Protein AF-A0A938Y9W7-F1 (afdb_monomer_lite)

Foldseek 3Di:
DDPDDDDPPCVPVLVVLLVQPDPPRPDDDDDDDPPPCSVVSNVSSCVDCVVPPDDDAFFDDDPVQVVPQSSSCVQQFDADPDDSVSRVVRVVCVVVVDDDDGDHPPDPD

pLDDT: mean 79.04, std 15.26, range [34.34, 97.44]

Secondary structure (DSSP, 8-state):
---PPP--S-HHHHHHHHHH--TT--------STTS-HHHHHHHHHHSGGGTT---------GGGTTSTTGGGBTTB---SS-HHHHHHHHHHHHHH--SS--------

Int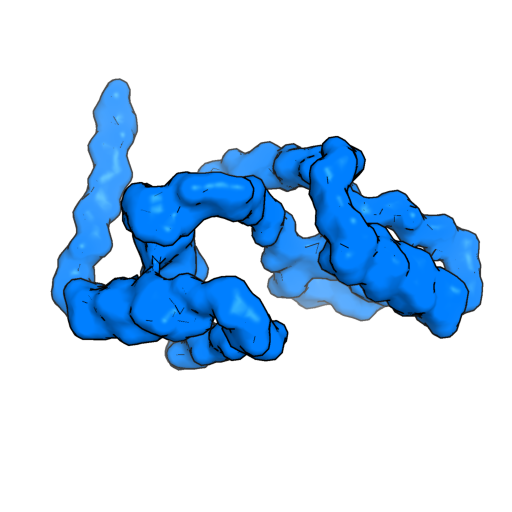erPro domains:
  IPR027417 P-loop containing nucleoside triphosphate hydrolase [G3DSA:3.40.50.300] (2-102)
  IPR027417 P-loop containing nucleoside triphosphate hydrolase [SSF52540] (6-66)
  IPR041664 Orc1-like, AAA ATPase domain [PF13191] (6-77)

Organism: NCBI:txid2803858

Radius of gyration: 16.13 Å; chains: 1; bounding box: 31×34×48 Å

Structure (mmCIF, N/CA/C/O backbone):
data_AF-A0A938Y9W7-F1
#
_entry.id   AF-A0A938Y9W7-F1
#
loop_
_atom_site.group_PDB
_atom_site.id
_atom_site.type_symbol
_atom_site.label_atom_id
_atom_site.label_alt_id
_atom_site.label_comp_id
_atom_site.label_asym_id
_atom_site.label_entity_id
_atom_site.label_seq_id
_atom_site.pdbx_PDB_ins_code
_atom_site.Cartn_x
_atom_site.Cartn_y
_atom_site.Cartn_z
_atom_site.occupancy
_atom_site.B_iso_or_equiv
_atom_site.auth_seq_id
_atom_site.auth_comp_id
_atom_site.auth_asym_id
_atom_site.auth_atom_id
_atom_site.pdbx_PDB_model_num
ATOM 1 N N . MET A 1 1 ? 10.161 -9.038 24.002 1.00 44.84 1 MET A N 1
ATOM 2 C CA . MET A 1 1 ? 8.763 -8.830 23.569 1.00 44.84 1 MET A CA 1
ATOM 3 C C . MET A 1 1 ? 8.622 -7.373 23.166 1.00 44.84 1 MET A C 1
ATOM 5 O O . MET A 1 1 ? 8.475 -6.515 24.027 1.00 44.84 1 MET A O 1
ATOM 9 N N . GLU A 1 2 ? 8.801 -7.080 21.882 1.00 56.88 2 GLU A N 1
ATOM 10 C CA . GLU A 1 2 ? 8.722 -5.716 21.357 1.00 56.88 2 GLU A CA 1
ATOM 11 C C . GLU A 1 2 ? 7.244 -5.321 21.283 1.00 56.88 2 GLU A C 1
ATOM 13 O O . GLU A 1 2 ? 6.474 -5.874 20.497 1.00 56.88 2 GLU A O 1
ATOM 18 N N . ARG A 1 3 ? 6.800 -4.431 22.175 1.00 65.00 3 ARG A N 1
ATOM 19 C CA . ARG A 1 3 ? 5.443 -3.888 22.100 1.00 65.00 3 ARG A CA 1
ATOM 20 C C . ARG A 1 3 ? 5.429 -2.860 20.979 1.00 65.00 3 ARG A C 1
ATOM 22 O O . ARG A 1 3 ? 5.967 -1.770 21.135 1.00 65.00 3 ARG A O 1
ATOM 29 N N . SER A 1 4 ? 4.827 -3.228 19.852 1.00 77.62 4 SER A N 1
ATOM 30 C CA . SER A 1 4 ? 4.505 -2.284 18.786 1.00 77.62 4 SER A CA 1
ATOM 31 C C . SER A 1 4 ? 3.735 -1.098 19.373 1.00 77.62 4 SER A C 1
ATOM 33 O O . SER A 1 4 ? 2.750 -1.299 20.084 1.00 77.62 4 SER A O 1
ATOM 35 N N . TRP A 1 5 ? 4.154 0.124 19.042 1.00 83.69 5 TRP A N 1
ATOM 36 C CA . TRP A 1 5 ? 3.431 1.332 19.432 1.00 83.69 5 TRP A CA 1
ATOM 37 C C . TRP A 1 5 ? 1.982 1.281 18.916 1.00 83.69 5 TRP A C 1
ATOM 39 O O . TRP A 1 5 ? 1.781 0.905 17.754 1.00 83.69 5 TRP A O 1
ATOM 49 N N . PRO A 1 6 ? 0.974 1.615 19.741 1.00 87.12 6 PRO A N 1
ATOM 50 C CA . PRO A 1 6 ? -0.417 1.579 19.308 1.00 87.12 6 PRO A CA 1
ATOM 51 C C . PRO A 1 6 ? -0.688 2.639 18.232 1.00 87.12 6 PRO A C 1
ATOM 53 O O . PRO A 1 6 ? -0.183 3.761 18.311 1.00 87.12 6 PRO A O 1
ATOM 56 N N . LEU A 1 7 ? -1.515 2.298 17.239 1.00 89.56 7 LEU A N 1
ATOM 57 C CA . LEU A 1 7 ? -2.087 3.293 16.333 1.00 89.56 7 LEU A CA 1
ATOM 58 C C . LEU A 1 7 ? -3.173 4.062 17.098 1.00 89.56 7 LEU A C 1
ATOM 60 O O . LEU A 1 7 ? -4.197 3.490 17.451 1.00 89.56 7 LEU A O 1
ATOM 64 N N . THR A 1 8 ? -2.951 5.347 17.368 1.00 91.38 8 THR A N 1
ATOM 65 C CA . THR A 1 8 ? -3.894 6.199 18.107 1.00 91.38 8 THR A CA 1
ATOM 66 C C . THR A 1 8 ? -4.491 7.283 17.209 1.00 91.38 8 THR A C 1
ATOM 68 O O . THR A 1 8 ? -3.843 7.760 16.277 1.00 91.38 8 THR A O 1
ATOM 71 N N . GLY A 1 9 ? -5.744 7.672 17.476 1.00 93.38 9 GLY A N 1
ATOM 72 C CA . GLY A 1 9 ? -6.406 8.805 16.812 1.00 93.38 9 GLY A CA 1
ATOM 73 C C . GLY A 1 9 ? -6.728 8.604 15.325 1.00 93.38 9 GLY A C 1
ATOM 74 O O . GLY A 1 9 ? -6.926 9.585 14.617 1.00 93.38 9 GLY A O 1
ATOM 75 N N . ARG A 1 10 ? -6.744 7.357 14.838 1.00 94.88 10 ARG A N 1
ATOM 76 C CA . ARG A 1 10 ? -6.953 7.004 13.418 1.00 94.88 10 ARG A CA 1
ATOM 77 C C . ARG A 1 10 ? -8.081 5.999 13.202 1.00 94.88 10 ARG A C 1
ATOM 79 O O . ARG A 1 10 ? -8.131 5.325 12.175 1.00 94.88 10 ARG A O 1
ATOM 86 N N . ASP A 1 11 ? -8.973 5.865 14.178 1.00 93.94 11 ASP A N 1
ATOM 87 C CA . ASP A 1 11 ? -10.012 4.833 14.167 1.00 93.94 11 ASP A CA 1
ATOM 88 C C . ASP A 1 11 ? -11.013 5.025 13.023 1.00 93.94 11 ASP A C 1
ATOM 90 O O . ASP A 1 11 ? -11.571 4.056 12.504 1.00 93.94 11 ASP A O 1
ATOM 94 N N . GLU A 1 12 ? -11.269 6.270 12.616 1.00 95.38 12 GLU A N 1
ATOM 95 C CA . GLU A 1 12 ? -12.148 6.562 11.485 1.00 95.38 12 GLU A CA 1
ATOM 96 C C . GLU A 1 12 ? -11.492 6.196 10.152 1.00 95.38 12 GLU A C 1
ATOM 98 O O . GLU A 1 12 ? -12.096 5.489 9.342 1.00 95.38 12 GLU A O 1
ATOM 103 N N . GLU A 1 13 ? -10.246 6.614 9.925 1.00 95.81 13 GLU A N 1
ATOM 104 C CA . GLU A 1 13 ? -9.528 6.267 8.703 1.00 95.81 13 GLU A CA 1
ATOM 105 C C . GLU A 1 13 ? -9.281 4.764 8.605 1.00 95.81 13 GLU A C 1
ATOM 107 O O . GLU A 1 13 ? -9.417 4.201 7.519 1.00 95.81 13 GLU A O 1
ATOM 112 N N . LEU A 1 14 ? -8.988 4.098 9.725 1.00 94.12 14 LEU A N 1
ATOM 113 C CA . LEU A 1 14 ? -8.823 2.649 9.768 1.00 94.12 14 LEU A CA 1
ATOM 114 C C . LEU A 1 14 ? -10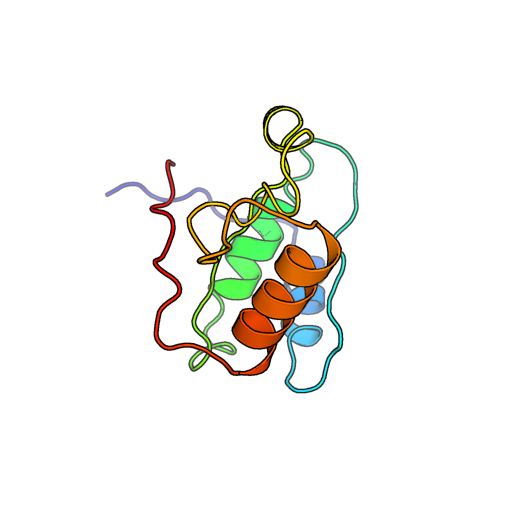.112 1.949 9.329 1.00 94.12 14 LEU A C 1
ATOM 116 O O . LEU A 1 14 ? -10.077 1.116 8.423 1.00 94.12 14 LEU A O 1
ATOM 120 N N . ARG A 1 15 ? -11.263 2.342 9.892 1.00 92.81 15 ARG A N 1
ATOM 121 C CA . ARG A 1 15 ? -12.574 1.816 9.479 1.00 92.81 15 ARG A CA 1
ATOM 122 C C . ARG A 1 15 ? -12.864 2.074 8.002 1.00 92.81 15 ARG A C 1
ATOM 124 O O . ARG A 1 15 ? -13.391 1.186 7.337 1.00 92.81 15 ARG A O 1
ATOM 131 N N . ARG A 1 16 ? -12.505 3.252 7.478 1.00 93.69 16 ARG A N 1
ATOM 132 C CA . ARG A 1 16 ? -12.694 3.605 6.061 1.00 93.69 16 ARG A CA 1
ATOM 133 C C . ARG A 1 16 ? -11.846 2.736 5.130 1.00 93.69 16 ARG A C 1
ATOM 135 O O . ARG A 1 16 ? -12.333 2.320 4.085 1.00 93.69 16 ARG A O 1
ATOM 142 N N . VAL A 1 17 ? -10.594 2.452 5.494 1.00 92.94 17 VAL A N 1
ATOM 143 C CA . VAL A 1 17 ? -9.731 1.565 4.697 1.00 92.94 17 VAL A CA 1
ATOM 144 C C . VAL A 1 17 ? -10.251 0.130 4.753 1.00 92.94 17 VAL A C 1
ATOM 146 O O . VAL A 1 17 ? -10.410 -0.489 3.706 1.00 92.94 17 VAL A O 1
ATOM 149 N N . VAL A 1 18 ? -10.581 -0.381 5.944 1.00 91.06 18 VAL A N 1
ATOM 150 C CA . VAL A 1 18 ? -11.101 -1.748 6.114 1.00 91.06 18 VAL A CA 1
ATOM 151 C C . VAL A 1 18 ? -12.398 -1.958 5.328 1.00 91.06 18 VAL A C 1
ATOM 153 O O . VAL A 1 18 ? -12.522 -2.961 4.634 1.00 91.06 18 VAL A O 1
ATOM 156 N N . SER A 1 19 ? -13.345 -1.013 5.367 1.00 89.44 19 SER A N 1
ATOM 157 C CA . SER A 1 19 ? -14.618 -1.142 4.638 1.00 89.44 19 SER A CA 1
ATOM 158 C C . SER A 1 19 ? -14.467 -1.060 3.116 1.00 89.44 19 SER A C 1
ATOM 160 O O . SER A 1 19 ? -15.292 -1.593 2.369 1.00 89.44 19 SER A O 1
ATOM 162 N N . ALA A 1 20 ? -13.413 -0.401 2.638 1.00 90.12 20 ALA A N 1
ATOM 163 C CA . ALA A 1 20 ? -13.121 -0.312 1.220 1.00 90.12 20 ALA A CA 1
ATOM 164 C C . ALA A 1 20 ? -12.474 -1.600 0.672 1.00 90.12 20 ALA A C 1
ATOM 166 O O . ALA A 1 20 ? -12.606 -1.873 -0.524 1.00 90.12 20 ALA A O 1
ATOM 167 N N . ILE A 1 21 ? -11.822 -2.410 1.520 1.00 86.50 21 ILE A N 1
ATOM 168 C CA . ILE A 1 21 ? -11.232 -3.701 1.137 1.00 86.50 21 ILE A CA 1
ATOM 169 C C . ILE A 1 21 ? -12.354 -4.737 1.009 1.00 86.50 21 ILE A C 1
ATOM 171 O O . ILE A 1 21 ? -12.810 -5.321 1.989 1.00 86.50 21 ILE A O 1
ATOM 175 N N . ARG A 1 22 ? -12.806 -4.975 -0.224 1.00 83.06 22 ARG A N 1
ATOM 176 C CA . ARG A 1 22 ? -13.844 -5.965 -0.539 1.00 83.06 22 ARG A CA 1
ATOM 177 C C . ARG A 1 22 ? -13.567 -6.667 -1.862 1.00 83.06 22 ARG A C 1
ATOM 179 O O . ARG A 1 22 ? -12.939 -6.101 -2.756 1.00 83.06 22 ARG A O 1
ATOM 186 N N . HIS A 1 23 ? -14.087 -7.883 -1.999 1.00 79.06 23 HIS A N 1
ATOM 187 C CA . HIS A 1 23 ? -14.054 -8.622 -3.260 1.00 79.06 23 HIS A CA 1
ATOM 188 C C . HIS A 1 23 ? -14.735 -7.809 -4.375 1.00 79.06 23 HIS A C 1
ATOM 190 O O . HIS A 1 23 ? -15.775 -7.190 -4.152 1.00 79.06 23 HIS A O 1
ATOM 196 N N . GLY A 1 24 ? -14.125 -7.782 -5.563 1.00 79.06 24 GLY A N 1
ATOM 197 C CA . GLY A 1 24 ? -14.630 -7.0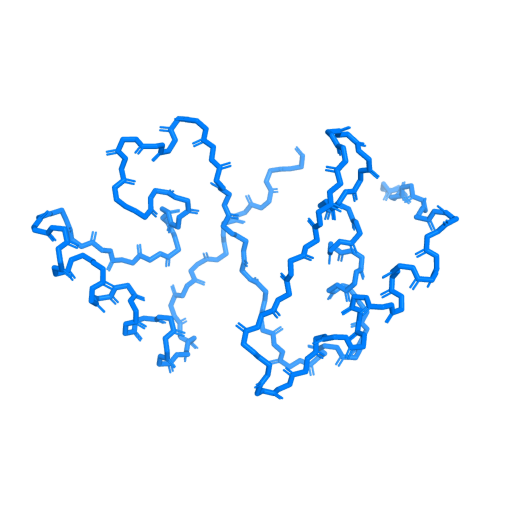41 -6.726 1.00 79.06 24 GLY A CA 1
ATOM 198 C C . GLY A 1 24 ? -14.328 -5.535 -6.741 1.00 79.06 24 GLY A C 1
ATOM 199 O O . GLY A 1 24 ? -14.694 -4.862 -7.701 1.00 79.06 24 GLY A O 1
ATOM 200 N N . ALA A 1 25 ? -13.661 -4.975 -5.723 1.00 83.31 25 ALA A N 1
ATOM 201 C CA . ALA A 1 25 ? -13.165 -3.600 -5.795 1.00 83.31 25 ALA A CA 1
ATOM 202 C C . ALA A 1 25 ? -11.925 -3.510 -6.704 1.00 83.31 25 ALA A C 1
ATOM 204 O O . ALA A 1 25 ? -11.021 -4.334 -6.599 1.00 83.31 25 ALA A O 1
ATOM 205 N N . ALA A 1 26 ? -11.852 -2.475 -7.548 1.00 83.56 26 ALA A N 1
ATOM 206 C CA . ALA A 1 26 ? -10.702 -2.249 -8.432 1.00 83.56 26 ALA A CA 1
ATOM 207 C C . ALA A 1 26 ? -9.409 -1.875 -7.674 1.00 83.56 26 ALA A C 1
ATOM 209 O O . ALA A 1 26 ? -8.310 -2.106 -8.168 1.00 83.56 26 ALA A O 1
ATOM 210 N N . GLY A 1 27 ? -9.530 -1.291 -6.478 1.00 87.56 27 GLY A N 1
ATOM 211 C CA . GLY A 1 27 ? -8.402 -0.868 -5.650 1.00 87.56 27 GLY A CA 1
ATOM 212 C C . GLY A 1 27 ? -8.750 0.327 -4.765 1.00 87.56 27 GLY A C 1
ATOM 213 O O . GLY A 1 27 ? -9.842 0.889 -4.852 1.00 87.56 27 GLY A O 1
ATOM 214 N N . ILE A 1 28 ? -7.817 0.711 -3.893 1.00 90.69 28 ILE A N 1
ATOM 215 C CA . ILE A 1 28 ? -7.954 1.851 -2.978 1.00 90.69 28 ILE A CA 1
ATOM 216 C C . ILE A 1 28 ? -6.650 2.639 -3.008 1.00 90.69 28 ILE A C 1
ATOM 218 O O . ILE A 1 28 ? -5.568 2.055 -2.967 1.00 90.69 28 ILE A O 1
ATOM 222 N N . VAL A 1 29 ? -6.753 3.967 -3.022 1.00 94.50 29 VAL A N 1
ATOM 223 C CA . VAL A 1 29 ? -5.603 4.866 -2.901 1.00 94.50 29 VAL A CA 1
ATOM 224 C C . VAL A 1 29 ? -5.660 5.571 -1.549 1.00 94.50 29 VAL A C 1
ATOM 226 O O . VAL A 1 29 ? -6.628 6.262 -1.242 1.00 94.50 29 VAL A O 1
ATOM 229 N N . VAL A 1 30 ? -4.603 5.420 -0.747 1.00 94.94 30 VAL A N 1
ATOM 230 C CA . VAL A 1 30 ? -4.417 6.161 0.509 1.00 94.94 30 VAL A CA 1
ATOM 231 C C . VAL A 1 30 ? -3.403 7.277 0.267 1.00 94.94 30 VAL A C 1
ATOM 233 O O . VAL A 1 30 ? -2.205 7.021 0.141 1.00 94.94 30 VAL A O 1
ATOM 236 N N . ALA A 1 31 ? -3.881 8.519 0.200 1.00 96.00 31 ALA A N 1
ATOM 237 C CA . ALA A 1 31 ? -3.074 9.703 -0.093 1.00 96.00 31 ALA A CA 1
ATOM 238 C C . ALA A 1 31 ? -2.971 10.648 1.115 1.00 96.00 31 ALA A C 1
ATOM 240 O O . ALA A 1 31 ? -3.804 10.633 2.016 1.00 96.00 31 ALA A O 1
ATOM 241 N N . GLY A 1 32 ? -1.916 11.465 1.142 1.00 95.19 32 GLY A N 1
ATOM 242 C CA . GLY A 1 32 ? -1.659 12.427 2.214 1.00 95.19 32 GLY A CA 1
ATOM 243 C C . GLY A 1 32 ? -0.180 12.815 2.318 1.00 95.19 32 GLY A C 1
ATOM 244 O O . GLY A 1 32 ? 0.662 12.180 1.667 1.00 95.19 32 GLY A O 1
ATOM 245 N N . PRO A 1 33 ? 0.159 13.814 3.152 1.00 97.44 33 PRO A N 1
ATOM 246 C CA . PRO A 1 33 ? 1.519 14.338 3.287 1.00 97.44 33 PRO A CA 1
ATOM 247 C C . PRO A 1 33 ? 2.578 13.272 3.599 1.00 97.44 33 PRO A C 1
ATOM 249 O O . PRO A 1 33 ? 2.279 12.180 4.102 1.00 97.44 33 PRO A O 1
ATOM 252 N N . ALA A 1 34 ? 3.843 13.566 3.293 1.00 94.06 34 ALA A N 1
ATOM 253 C CA . ALA A 1 34 ? 4.960 12.711 3.689 1.00 94.06 34 ALA A CA 1
ATOM 254 C C . ALA A 1 34 ? 4.991 12.542 5.222 1.00 94.06 34 ALA A C 1
ATOM 256 O O . ALA A 1 34 ? 4.654 13.460 5.960 1.00 94.06 34 ALA A O 1
ATOM 257 N N . GLY A 1 35 ? 5.327 11.343 5.705 1.00 92.50 35 GLY A N 1
ATOM 258 C CA . GLY A 1 35 ? 5.445 11.065 7.145 1.00 92.50 35 GLY A CA 1
ATOM 259 C C . GLY A 1 35 ? 4.135 10.900 7.932 1.00 92.50 35 GLY A C 1
ATOM 260 O O . GLY A 1 35 ? 4.177 10.407 9.049 1.00 92.50 35 GLY A O 1
ATOM 261 N N . VAL A 1 36 ? 2.960 11.189 7.358 1.00 94.50 36 VAL A N 1
ATOM 262 C CA . VAL A 1 36 ? 1.663 11.157 8.081 1.00 94.50 36 VAL A CA 1
ATOM 263 C C . VAL A 1 36 ? 1.194 9.761 8.548 1.00 94.50 36 VAL A C 1
ATOM 265 O O . VAL A 1 36 ? 0.152 9.636 9.187 1.00 94.50 36 VAL A O 1
ATOM 268 N N . GLY A 1 37 ? 1.932 8.696 8.215 1.00 93.12 37 GLY A N 1
ATOM 269 C CA . GLY A 1 37 ? 1.622 7.328 8.650 1.00 93.12 37 GLY A CA 1
ATOM 270 C C . GLY A 1 37 ? 0.763 6.495 7.689 1.00 93.12 37 GLY A C 1
ATOM 271 O O . GLY A 1 37 ? 0.228 5.473 8.103 1.00 93.12 37 GLY A O 1
ATOM 272 N N . LYS A 1 38 ? 0.655 6.860 6.403 1.00 95.62 38 LYS A N 1
ATOM 273 C CA . LYS A 1 38 ? -0.150 6.127 5.391 1.00 95.62 38 LYS A CA 1
ATOM 274 C C . LYS A 1 38 ? 0.151 4.625 5.347 1.00 95.62 38 LYS A C 1
ATOM 276 O O . LYS A 1 38 ? -0.754 3.805 5.427 1.00 95.62 38 LYS A O 1
ATOM 281 N N . THR A 1 39 ? 1.432 4.262 5.277 1.00 92.69 39 THR A N 1
ATOM 282 C CA . THR A 1 39 ? 1.865 2.857 5.259 1.00 92.69 39 THR A CA 1
ATOM 283 C C . THR A 1 39 ? 1.504 2.140 6.556 1.00 92.69 39 THR A C 1
ATOM 285 O O . THR A 1 39 ? 1.125 0.973 6.520 1.00 92.69 39 THR A O 1
ATOM 288 N N . ARG A 1 40 ? 1.574 2.833 7.703 1.00 92.75 40 ARG A N 1
ATOM 289 C CA . ARG A 1 40 ? 1.157 2.262 8.986 1.00 92.75 40 ARG A CA 1
ATOM 290 C C . ARG A 1 40 ? -0.347 2.007 9.000 1.00 92.75 40 ARG A C 1
ATOM 292 O O . ARG A 1 40 ? -0.744 0.905 9.343 1.00 92.75 40 ARG A O 1
ATOM 299 N N . LEU A 1 41 ? -1.152 2.967 8.547 1.00 94.06 41 LEU A N 1
ATOM 300 C CA . LEU A 1 41 ? -2.605 2.823 8.447 1.00 94.06 41 LEU A CA 1
ATOM 301 C C . LEU A 1 41 ? -3.010 1.607 7.598 1.00 94.06 41 LEU A C 1
ATOM 303 O O . LEU A 1 41 ? -3.855 0.824 8.017 1.00 94.06 41 LEU A O 1
ATOM 307 N N . VAL A 1 42 ? -2.379 1.413 6.433 1.00 92.88 42 VAL A N 1
ATOM 308 C CA . VAL A 1 42 ? -2.658 0.251 5.567 1.00 92.88 42 VAL A CA 1
ATOM 309 C C . VAL A 1 42 ? -2.228 -1.060 6.232 1.00 92.88 42 VAL A C 1
ATOM 311 O O . VAL A 1 42 ? -2.964 -2.040 6.168 1.00 92.88 42 VAL A O 1
ATOM 314 N N . ARG A 1 43 ? -1.068 -1.094 6.905 1.00 90.44 43 ARG A N 1
ATOM 315 C CA . ARG A 1 43 ? -0.616 -2.280 7.657 1.00 90.44 43 ARG A CA 1
ATOM 316 C C . ARG A 1 43 ? -1.602 -2.666 8.761 1.00 90.44 43 ARG A C 1
ATOM 318 O O . ARG A 1 43 ? -1.912 -3.843 8.892 1.00 90.44 43 ARG A O 1
ATOM 325 N N . GLU A 1 44 ? -2.114 -1.687 9.503 1.00 91.31 44 GLU A N 1
ATOM 326 C CA . GLU A 1 44 ? -3.122 -1.912 10.547 1.00 91.31 44 GLU A CA 1
ATOM 327 C C . GLU A 1 44 ? -4.442 -2.412 9.956 1.00 91.31 44 GLU A C 1
ATOM 329 O O . GLU A 1 44 ? -4.998 -3.389 10.446 1.00 91.31 44 GLU A O 1
ATOM 334 N N . ALA A 1 45 ? -4.909 -1.820 8.851 1.00 90.75 45 ALA A N 1
ATOM 335 C CA . ALA A 1 45 ? -6.130 -2.264 8.175 1.00 90.75 45 ALA A CA 1
ATOM 336 C C . ALA A 1 45 ? -6.049 -3.726 7.711 1.00 90.75 45 ALA A C 1
ATOM 338 O O . ALA A 1 45 ? -7.026 -4.463 7.817 1.00 90.75 45 ALA A O 1
ATOM 339 N N . LEU A 1 46 ? -4.880 -4.157 7.229 1.00 87.06 46 LEU A N 1
ATOM 340 C CA . LEU A 1 46 ? -4.642 -5.531 6.778 1.00 87.06 46 LEU A CA 1
ATOM 341 C C . LEU A 1 46 ? -4.426 -6.523 7.931 1.00 87.06 46 LEU A C 1
ATOM 343 O O . LEU A 1 46 ? -4.573 -7.725 7.726 1.00 87.06 46 LEU A O 1
ATOM 347 N N . ALA A 1 47 ? -4.100 -6.043 9.135 1.00 84.62 47 ALA A N 1
ATOM 348 C CA . ALA A 1 47 ? -4.016 -6.871 10.337 1.00 84.62 47 ALA A CA 1
ATOM 349 C C . ALA A 1 47 ? -5.401 -7.198 10.934 1.00 84.62 47 ALA A C 1
ATOM 351 O O . ALA A 1 47 ? -5.515 -8.099 11.770 1.00 84.62 47 ALA A O 1
ATOM 352 N N . VAL A 1 48 ? -6.463 -6.496 10.512 1.00 76.62 48 VAL A N 1
ATOM 353 C CA . VAL A 1 48 ? -7.826 -6.720 11.010 1.00 76.62 48 VAL A CA 1
ATOM 354 C C . VAL A 1 48 ? -8.355 -8.096 10.546 1.00 76.62 48 VAL A C 1
ATOM 356 O O . VAL A 1 48 ? -8.313 -8.407 9.353 1.00 76.62 48 VAL A O 1
ATOM 359 N N . PRO A 1 49 ? -8.917 -8.926 11.455 1.00 60.75 49 PRO A N 1
ATOM 360 C CA . PRO A 1 49 ? -9.386 -10.289 11.163 1.00 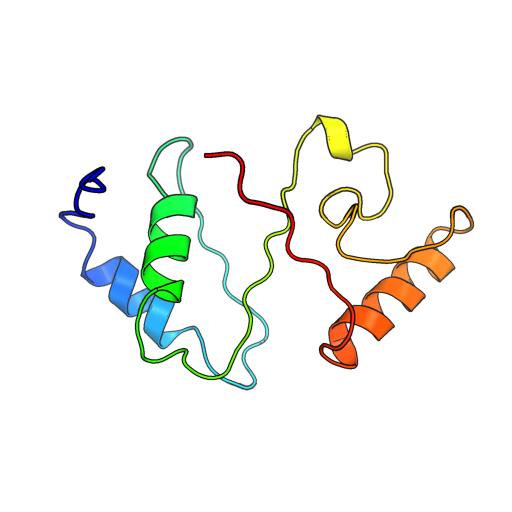60.75 49 PRO A CA 1
ATOM 361 C C . PRO A 1 49 ? -10.389 -10.444 10.012 1.00 60.75 49 PRO A C 1
ATOM 363 O O . PRO A 1 49 ? -10.526 -11.541 9.476 1.00 60.75 49 PRO A O 1
ATOM 366 N N . SER A 1 50 ? -11.074 -9.373 9.612 1.00 56.69 50 SER A N 1
ATOM 367 C CA . SER A 1 50 ? -12.025 -9.346 8.493 1.00 56.69 50 SER A CA 1
ATOM 368 C C . SER A 1 50 ? -11.398 -9.714 7.137 1.00 56.69 50 SER A C 1
ATOM 370 O O . SER A 1 50 ? -12.129 -10.010 6.199 1.00 56.69 50 SER A O 1
ATOM 372 N N . GLY A 1 51 ? -10.061 -9.723 7.030 1.00 53.50 51 GLY A N 1
ATOM 373 C CA . GLY A 1 51 ? -9.305 -10.154 5.846 1.00 53.50 51 GLY A CA 1
ATOM 374 C C . GLY A 1 51 ? -8.820 -11.613 5.855 1.00 53.50 51 GLY A C 1
ATOM 375 O O . GLY A 1 51 ? -8.039 -11.988 4.977 1.00 53.50 51 GLY A O 1
ATOM 376 N N . ARG A 1 52 ? -9.223 -12.445 6.832 1.00 54.97 52 ARG A N 1
ATOM 377 C CA . ARG A 1 52 ? -8.792 -13.855 6.937 1.00 54.97 52 ARG A CA 1
ATOM 378 C C . ARG A 1 52 ? -9.231 -14.650 5.701 1.00 54.97 52 ARG A C 1
ATOM 380 O O . ARG A 1 52 ? -10.388 -15.029 5.573 1.00 54.97 52 ARG A O 1
ATOM 387 N N . GLY A 1 53 ? -8.283 -14.882 4.797 1.00 63.56 53 GLY A N 1
ATOM 388 C CA . GLY A 1 53 ? -8.466 -15.623 3.545 1.00 63.56 53 GLY A CA 1
ATOM 389 C C . GLY A 1 53 ? -7.610 -15.084 2.397 1.00 63.56 53 GLY A C 1
ATOM 390 O O . GLY A 1 53 ? -7.282 -15.825 1.476 1.00 63.56 53 GLY A O 1
ATOM 391 N N . ALA A 1 54 ? -7.180 -13.820 2.467 1.00 68.62 54 ALA A N 1
ATOM 392 C CA . ALA A 1 54 ? -6.260 -13.242 1.495 1.00 68.62 54 ALA A CA 1
ATOM 393 C C . ALA A 1 54 ? -4.819 -13.284 2.023 1.00 68.62 54 ALA A C 1
ATOM 395 O O . ALA A 1 54 ? -4.547 -12.825 3.130 1.00 68.62 54 ALA A O 1
ATOM 396 N N . SER A 1 55 ? -3.867 -13.773 1.220 1.00 75.19 55 SER A N 1
ATOM 397 C CA . SER A 1 55 ? -2.464 -13.441 1.467 1.00 75.19 55 SER A CA 1
ATOM 398 C C . SER A 1 55 ? -2.237 -11.946 1.206 1.00 75.19 55 SER A C 1
ATOM 400 O O . SER A 1 55 ? -3.010 -11.287 0.510 1.00 75.19 55 SER A O 1
ATOM 402 N N . VAL A 1 56 ? -1.205 -11.369 1.806 1.00 80.00 56 VAL A N 1
ATOM 403 C CA . VAL A 1 56 ? -0.825 -9.970 1.584 1.00 80.00 56 VAL A CA 1
ATOM 404 C C . VAL A 1 56 ? 0.580 -9.968 1.019 1.00 80.00 56 VAL A C 1
ATOM 406 O O . VAL A 1 56 ? 1.469 -10.624 1.557 1.00 80.00 56 VAL A O 1
ATOM 409 N N . VAL A 1 57 ? 0.773 -9.222 -0.062 1.00 84.19 57 VAL A N 1
ATOM 410 C CA . VAL A 1 57 ? 2.072 -9.042 -0.703 1.00 84.19 57 VAL A CA 1
ATOM 411 C C . VAL A 1 57 ? 2.351 -7.545 -0.791 1.00 84.19 57 VAL A C 1
ATOM 413 O O . VAL A 1 57 ? 1.452 -6.763 -1.097 1.00 84.19 57 VAL A O 1
ATOM 416 N N . TRP A 1 58 ? 3.589 -7.146 -0.499 1.00 87.38 58 TRP A N 1
ATOM 417 C CA . TRP A 1 58 ? 4.007 -5.746 -0.486 1.00 87.38 58 TRP A CA 1
ATOM 418 C C . TRP A 1 58 ? 4.952 -5.450 -1.644 1.00 87.38 58 TRP A C 1
ATOM 420 O O . TRP A 1 58 ? 6.033 -6.026 -1.714 1.00 87.38 58 TRP A O 1
ATOM 430 N N . ALA A 1 59 ? 4.565 -4.506 -2.498 1.00 89.81 59 ALA A N 1
ATOM 431 C CA . ALA A 1 59 ? 5.423 -3.904 -3.515 1.00 89.81 59 ALA A CA 1
ATOM 432 C C . ALA A 1 59 ? 5.842 -2.498 -3.058 1.00 89.81 59 ALA A C 1
ATOM 434 O O . ALA A 1 59 ? 5.018 -1.749 -2.524 1.00 89.81 59 ALA A O 1
ATOM 435 N N . HIS A 1 60 ? 7.108 -2.125 -3.254 1.00 88.81 60 HIS A N 1
ATOM 436 C CA . HIS A 1 60 ? 7.631 -0.823 -2.827 1.00 88.81 60 HIS A CA 1
ATOM 437 C C . HIS A 1 60 ? 8.120 -0.026 -4.035 1.00 88.81 60 HIS A C 1
ATOM 439 O O . HIS A 1 60 ? 9.144 -0.343 -4.635 1.00 88.81 60 HIS A O 1
ATOM 445 N N . GLY A 1 61 ? 7.418 1.059 -4.364 1.00 88.38 61 GLY A N 1
ATOM 446 C CA . GLY A 1 61 ? 7.901 2.033 -5.340 1.00 88.38 61 GLY A CA 1
ATOM 447 C C . GLY A 1 61 ? 8.979 2.922 -4.726 1.00 88.38 61 GLY A C 1
ATOM 448 O O . GLY A 1 61 ? 8.703 3.650 -3.777 1.00 88.38 61 GLY A O 1
ATOM 449 N N . SER A 1 62 ? 10.201 2.868 -5.251 1.00 88.31 62 SER A N 1
ATOM 450 C CA . SER A 1 62 ? 11.311 3.729 -4.831 1.00 88.31 62 SER A CA 1
ATOM 451 C C . SER A 1 62 ? 11.944 4.418 -6.038 1.00 88.31 62 SER A C 1
ATOM 453 O O . SER A 1 62 ? 11.852 3.930 -7.165 1.00 88.31 62 SER A O 1
ATOM 455 N N . THR A 1 63 ? 12.638 5.536 -5.811 1.00 91.75 63 THR A N 1
ATOM 456 C CA . THR A 1 63 ? 13.388 6.226 -6.874 1.00 91.75 63 THR A CA 1
ATOM 457 C C . THR A 1 63 ? 14.429 5.309 -7.522 1.00 91.75 63 THR A C 1
ATOM 459 O O . THR A 1 63 ? 14.614 5.361 -8.734 1.00 91.75 63 THR A O 1
ATOM 462 N N . ALA A 1 64 ? 15.055 4.423 -6.739 1.00 88.94 64 ALA A N 1
ATOM 463 C CA . ALA A 1 64 ? 16.032 3.452 -7.231 1.00 88.94 64 ALA A CA 1
ATOM 464 C C . ALA A 1 64 ? 15.417 2.400 -8.173 1.00 88.94 64 ALA A C 1
ATOM 466 O O . ALA A 1 64 ? 16.101 1.901 -9.059 1.00 88.94 64 ALA A O 1
ATOM 467 N N . ALA A 1 65 ? 14.126 2.090 -8.017 1.00 86.88 65 ALA A N 1
ATOM 468 C CA . ALA A 1 65 ? 13.417 1.132 -8.863 1.00 86.88 65 ALA A CA 1
ATOM 469 C C . ALA A 1 65 ? 12.952 1.723 -10.209 1.00 86.88 65 ALA A C 1
ATOM 471 O O . ALA A 1 65 ? 12.571 0.973 -11.102 1.00 86.88 65 ALA A O 1
ATOM 472 N N . ARG A 1 66 ? 12.984 3.054 -10.374 1.00 88.38 66 ARG A N 1
ATOM 473 C CA . ARG A 1 66 ? 12.455 3.764 -11.554 1.00 88.38 66 ARG A CA 1
ATOM 474 C C . ARG A 1 66 ? 13.022 3.302 -12.911 1.00 88.38 66 ARG A C 1
ATOM 476 O O . ARG A 1 66 ? 12.240 3.293 -13.859 1.00 88.38 66 ARG A O 1
ATOM 483 N N . PRO A 1 67 ? 14.316 2.949 -13.058 1.00 86.75 67 PRO A N 1
ATOM 484 C CA . PRO A 1 67 ? 14.858 2.513 -14.349 1.00 86.75 67 PRO A CA 1
ATOM 485 C C . PRO A 1 67 ? 14.351 1.140 -14.807 1.00 86.75 67 PRO A C 1
ATOM 487 O O . PRO A 1 67 ? 14.516 0.794 -15.973 1.00 86.75 67 PRO A O 1
ATOM 490 N N . PHE A 1 68 ? 13.762 0.351 -13.905 1.00 81.12 68 PHE A N 1
ATOM 491 C CA . PHE A 1 68 ? 13.361 -1.024 -14.173 1.00 81.12 68 PHE A CA 1
ATOM 492 C C . PHE A 1 68 ? 11.850 -1.090 -14.430 1.00 81.12 68 PHE A C 1
ATOM 494 O O . PHE A 1 68 ? 11.069 -0.695 -13.555 1.00 81.12 68 PHE A O 1
ATOM 501 N N . PRO A 1 69 ? 11.402 -1.606 -15.590 1.00 81.50 69 PRO A N 1
ATOM 502 C CA . PRO A 1 69 ? 9.993 -1.906 -15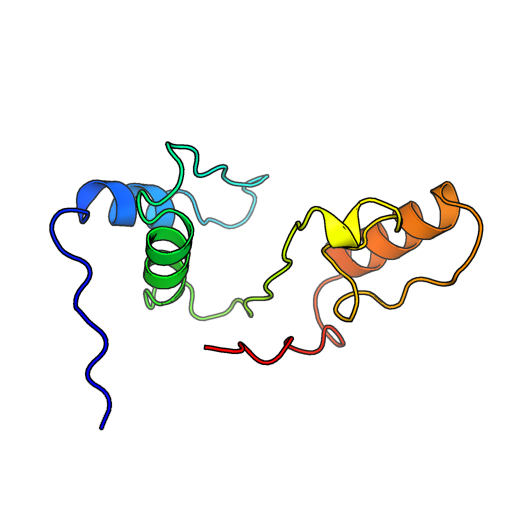.812 1.00 81.50 69 PRO A CA 1
ATOM 503 C C . PRO A 1 69 ? 9.452 -2.773 -14.673 1.00 81.50 69 PRO A C 1
ATOM 505 O O . PRO A 1 69 ? 10.028 -3.807 -14.349 1.00 81.50 69 PRO A O 1
ATOM 508 N N . LEU A 1 70 ? 8.372 -2.316 -14.032 1.00 81.25 70 LEU A N 1
ATOM 509 C CA . LEU A 1 70 ? 7.769 -2.981 -12.870 1.00 81.25 70 LEU A CA 1
ATOM 510 C C . LEU A 1 70 ? 8.731 -3.207 -11.685 1.00 81.25 70 LEU A C 1
ATOM 512 O O . LEU A 1 70 ? 8.483 -4.075 -10.853 1.00 81.25 70 LEU A O 1
ATOM 516 N N . GLY A 1 71 ? 9.783 -2.393 -11.536 1.00 84.44 71 GLY A N 1
ATOM 517 C CA . GLY A 1 71 ? 10.802 -2.566 -10.492 1.00 84.44 71 GLY A CA 1
ATOM 518 C C . GLY A 1 71 ? 10.270 -2.594 -9.052 1.00 84.44 71 GLY A C 1
ATOM 519 O O . GLY A 1 71 ? 10.869 -3.227 -8.189 1.00 84.44 71 GLY A O 1
ATOM 520 N N . ALA A 1 72 ? 9.111 -1.980 -8.782 1.00 88.00 72 ALA A N 1
ATOM 521 C CA . ALA A 1 72 ? 8.442 -2.059 -7.476 1.00 88.00 72 ALA A CA 1
ATOM 522 C C . ALA A 1 72 ? 8.006 -3.488 -7.091 1.00 88.00 72 ALA A C 1
ATOM 524 O O . ALA A 1 72 ? 7.803 -3.772 -5.909 1.00 88.00 72 ALA A O 1
ATOM 525 N N . PHE A 1 73 ? 7.860 -4.362 -8.088 1.00 85.56 73 PHE A N 1
ATOM 526 C CA . PHE A 1 73 ? 7.463 -5.761 -7.967 1.00 85.56 73 PHE A CA 1
ATOM 527 C C . PHE A 1 73 ? 8.646 -6.729 -8.103 1.00 85.56 73 PHE A C 1
ATOM 529 O O . PHE A 1 73 ? 8.437 -7.939 -8.192 1.00 85.56 73 PHE A O 1
ATOM 536 N N . ALA A 1 74 ? 9.884 -6.226 -8.122 1.00 81.00 74 ALA A N 1
ATOM 537 C CA . ALA A 1 74 ? 11.070 -7.071 -8.189 1.00 81.00 74 ALA A CA 1
ATOM 538 C C . ALA A 1 74 ? 11.075 -8.095 -7.039 1.00 81.00 74 ALA A C 1
ATOM 540 O O . ALA A 1 74 ? 10.884 -7.742 -5.875 1.00 81.00 74 ALA A O 1
ATOM 541 N N . GLY A 1 75 ? 11.270 -9.373 -7.372 1.00 80.81 75 GLY A N 1
ATOM 542 C CA . GLY A 1 75 ? 11.225 -10.484 -6.415 1.00 80.81 75 GLY A CA 1
ATOM 543 C C . GLY A 1 75 ? 9.817 -10.960 -6.038 1.00 80.81 75 GLY A C 1
ATOM 544 O O . GLY A 1 75 ? 9.699 -11.987 -5.375 1.00 80.81 75 GLY A O 1
ATOM 545 N N . LEU A 1 76 ? 8.766 -10.255 -6.471 1.00 81.62 76 LEU A N 1
ATOM 546 C CA . LEU A 1 76 ? 7.392 -10.753 -6.424 1.00 81.62 76 LEU A CA 1
ATOM 547 C C . LEU A 1 76 ? 7.036 -11.453 -7.727 1.00 81.62 76 LEU A C 1
ATOM 549 O O . LEU A 1 76 ? 6.521 -12.560 -7.693 1.00 81.62 76 LEU A O 1
ATOM 553 N N . LEU A 1 77 ? 7.318 -10.807 -8.856 1.00 81.19 77 LEU A N 1
ATOM 554 C CA . LEU A 1 77 ? 6.998 -11.318 -10.182 1.00 81.19 77 LEU A CA 1
ATOM 555 C C . LEU A 1 77 ? 8.235 -11.944 -10.824 1.00 81.19 77 LEU A C 1
ATOM 557 O O . LEU A 1 77 ? 9.341 -11.412 -10.694 1.00 81.19 77 LEU A O 1
ATOM 561 N N . ASP A 1 78 ? 8.026 -13.043 -11.543 1.00 76.38 78 ASP A N 1
ATOM 562 C CA . ASP A 1 78 ? 9.048 -13.630 -12.407 1.00 76.38 78 ASP A CA 1
ATOM 563 C C . ASP A 1 78 ? 8.848 -13.091 -13.821 1.00 76.38 78 ASP A C 1
ATOM 565 O O . ASP A 1 78 ? 8.006 -13.584 -14.581 1.00 76.38 78 ASP A O 1
ATOM 569 N N . VAL A 1 79 ? 9.564 -12.009 -14.135 1.00 69.50 79 VAL A N 1
ATOM 570 C CA . VAL A 1 79 ? 9.429 -11.314 -15.412 1.00 69.50 79 VAL A CA 1
ATOM 571 C C . VAL A 1 79 ? 10.756 -11.363 -16.167 1.00 69.50 79 VAL A C 1
ATOM 573 O O . VAL A 1 79 ? 11.762 -10.874 -15.648 1.00 69.50 79 VAL A O 1
ATOM 576 N N . PRO A 1 80 ? 10.788 -11.938 -17.384 1.00 67.00 80 PRO A N 1
ATOM 577 C CA . PRO A 1 80 ? 12.006 -12.003 -18.178 1.00 67.00 80 PRO A CA 1
ATOM 578 C C . PRO A 1 80 ? 12.519 -10.609 -18.525 1.00 67.00 80 PRO A C 1
ATOM 580 O O . PRO A 1 80 ? 11.742 -9.704 -18.826 1.00 67.00 80 PRO A O 1
ATOM 583 N N . THR A 1 81 ? 13.837 -10.458 -18.584 1.00 66.69 81 THR A N 1
ATOM 584 C CA . THR A 1 81 ? 14.469 -9.279 -19.176 1.00 66.69 81 THR A CA 1
ATOM 585 C C . THR A 1 81 ? 14.219 -9.286 -20.687 1.00 66.69 81 THR A C 1
ATOM 587 O O . THR A 1 81 ? 14.595 -10.239 -21.368 1.00 66.69 81 THR A O 1
ATOM 590 N N . GLY A 1 82 ? 13.580 -8.247 -21.229 1.00 71.06 82 GLY A N 1
ATOM 591 C CA . GLY A 1 82 ? 13.244 -8.198 -22.652 1.00 71.06 82 GLY A CA 1
ATOM 592 C C . GLY A 1 82 ? 12.320 -7.041 -23.019 1.00 71.06 82 GLY A C 1
ATOM 593 O O . GLY A 1 82 ? 12.379 -5.970 -22.417 1.00 71.06 82 GLY A O 1
ATOM 594 N N . ASP A 1 83 ? 11.470 -7.262 -24.022 1.00 80.06 83 ASP A N 1
ATOM 595 C CA . ASP A 1 83 ? 10.476 -6.286 -24.465 1.00 80.06 83 ASP A CA 1
ATOM 596 C C . ASP A 1 83 ? 9.530 -5.871 -23.320 1.00 80.06 83 ASP A C 1
ATOM 598 O O . ASP A 1 83 ? 8.986 -6.703 -22.583 1.00 80.06 83 ASP A O 1
ATOM 602 N N . ALA A 1 84 ? 9.325 -4.561 -23.173 1.00 74.75 84 ALA A N 1
ATOM 603 C CA . ALA A 1 84 ? 8.528 -3.984 -22.098 1.00 74.75 84 ALA A CA 1
ATOM 604 C C . ALA A 1 84 ? 7.055 -4.408 -22.187 1.00 74.75 84 ALA A C 1
ATOM 606 O O . ALA A 1 84 ? 6.424 -4.629 -21.153 1.00 74.75 84 ALA A O 1
ATOM 607 N N . ALA A 1 85 ? 6.510 -4.572 -23.397 1.00 77.88 85 ALA A N 1
ATOM 608 C CA . ALA A 1 85 ? 5.127 -5.008 -23.565 1.00 77.88 85 ALA A CA 1
ATOM 609 C C . ALA A 1 85 ? 4.942 -6.466 -23.110 1.00 77.88 85 ALA A C 1
ATOM 611 O O . ALA A 1 85 ? 4.023 -6.753 -22.343 1.00 77.88 85 ALA A O 1
ATOM 612 N N . GLN A 1 86 ? 5.855 -7.368 -23.489 1.00 79.31 86 GLN A N 1
ATOM 613 C CA . GLN A 1 86 ? 5.851 -8.760 -23.011 1.00 79.31 86 GLN A CA 1
ATOM 614 C C . GLN A 1 86 ? 6.030 -8.862 -21.491 1.00 79.31 86 GLN A C 1
ATOM 616 O O . GLN A 1 86 ? 5.365 -9.665 -20.836 1.00 79.31 86 GLN A O 1
ATOM 621 N N . THR A 1 87 ? 6.897 -8.018 -20.930 1.00 79.12 87 THR A N 1
ATOM 622 C CA . THR A 1 87 ? 7.138 -7.901 -19.484 1.00 79.12 87 THR A CA 1
ATOM 623 C C . THR A 1 87 ? 5.847 -7.524 -18.748 1.00 79.12 87 THR A C 1
ATOM 625 O O . THR A 1 87 ? 5.466 -8.168 -17.772 1.00 79.12 87 THR A O 1
ATOM 628 N N . ILE A 1 88 ? 5.128 -6.514 -19.248 1.00 80.00 88 ILE A N 1
ATOM 629 C CA . ILE A 1 88 ? 3.855 -6.064 -18.672 1.00 80.00 88 ILE A CA 1
ATOM 630 C C . ILE A 1 88 ? 2.771 -7.137 -18.812 1.00 80.00 88 ILE A C 1
ATOM 632 O O . ILE A 1 88 ? 2.074 -7.410 -17.838 1.00 80.00 88 ILE A O 1
ATOM 636 N N . ALA A 1 89 ? 2.639 -7.765 -19.983 1.00 79.62 89 ALA A N 1
ATOM 637 C CA . ALA A 1 89 ? 1.637 -8.804 -20.212 1.00 79.62 89 ALA A CA 1
ATOM 638 C C . ALA A 1 89 ? 1.817 -9.992 -19.250 1.00 79.62 89 ALA A C 1
ATOM 640 O O . ALA A 1 89 ? 0.873 -10.366 -18.559 1.00 79.62 89 ALA A O 1
ATOM 641 N N . ARG A 1 90 ? 3.048 -10.509 -19.103 1.00 79.50 90 ARG A N 1
ATOM 642 C CA . ARG A 1 90 ? 3.340 -11.604 -18.158 1.00 79.50 90 ARG A CA 1
ATOM 643 C C . ARG A 1 90 ? 3.082 -11.226 -16.705 1.00 79.50 90 ARG A C 1
ATOM 645 O O . ARG A 1 90 ? 2.577 -12.040 -15.935 1.00 79.50 90 ARG A O 1
ATOM 652 N N . ALA A 1 91 ? 3.426 -10.000 -1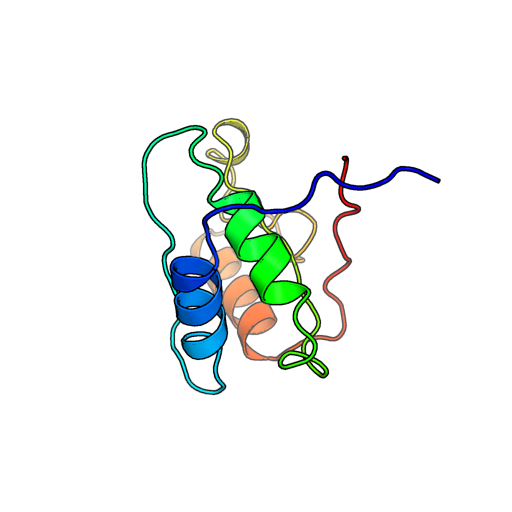6.324 1.00 80.88 91 ALA A N 1
ATOM 653 C CA . ALA A 1 91 ? 3.142 -9.501 -14.988 1.00 80.88 91 ALA A CA 1
ATOM 654 C C . ALA A 1 91 ? 1.635 -9.439 -14.706 1.00 80.88 91 ALA A C 1
ATOM 656 O O . ALA A 1 91 ? 1.200 -9.835 -13.627 1.00 80.88 91 ALA A O 1
ATOM 657 N N . LEU A 1 92 ? 0.836 -8.971 -15.669 1.00 77.50 92 LEU A N 1
ATOM 658 C CA . LEU A 1 92 ? -0.620 -8.947 -15.545 1.00 77.50 92 LEU A CA 1
ATOM 659 C C . LEU A 1 92 ? -1.191 -10.361 -15.410 1.00 77.50 92 LEU A C 1
ATOM 661 O O . LEU A 1 92 ? -2.002 -10.579 -14.514 1.00 77.50 92 LEU A O 1
ATOM 665 N N . ASP A 1 93 ? -0.718 -11.326 -16.201 1.00 79.88 93 ASP A N 1
ATOM 666 C CA . ASP A 1 93 ? -1.145 -12.726 -16.083 1.00 79.88 93 ASP A CA 1
ATOM 667 C C . ASP A 1 93 ? -0.862 -13.286 -14.679 1.00 79.88 93 ASP A C 1
ATOM 669 O O . ASP A 1 93 ? -1.748 -13.853 -14.038 1.00 79.88 93 ASP A O 1
ATOM 673 N N . GLN A 1 94 ? 0.340 -13.055 -14.140 1.00 76.12 94 GLN A N 1
ATOM 674 C CA . GLN A 1 94 ? 0.706 -13.492 -12.785 1.00 76.12 94 GLN A CA 1
ATOM 675 C C . GLN A 1 94 ? -0.136 -12.820 -11.685 1.00 76.12 94 GLN A C 1
ATOM 677 O O . GLN A 1 94 ? -0.413 -13.433 -10.650 1.00 76.12 94 GLN A O 1
ATOM 682 N N . LEU A 1 95 ? -0.562 -11.571 -11.895 1.00 74.38 95 LEU A N 1
ATOM 683 C CA . LEU A 1 95 ? -1.396 -10.825 -10.950 1.00 74.38 95 LEU A CA 1
ATOM 684 C C . LEU A 1 95 ? -2.881 -11.216 -11.024 1.00 74.38 95 LEU A C 1
ATOM 686 O O . LEU A 1 95 ? -3.553 -11.210 -9.992 1.00 74.38 95 LEU A O 1
ATOM 690 N N . VAL A 1 96 ? -3.388 -11.563 -12.211 1.00 70.00 96 VAL A N 1
ATOM 691 C CA . VAL A 1 96 ? -4.799 -11.919 -12.451 1.00 70.00 96 VAL A CA 1
ATOM 692 C C . VAL A 1 96 ? -5.092 -13.377 -12.091 1.00 70.00 96 VAL A C 1
ATOM 694 O O . VAL A 1 96 ? -6.158 -13.661 -11.548 1.00 70.00 96 VAL A O 1
ATOM 697 N N . VAL A 1 97 ? -4.158 -14.302 -12.341 1.00 62.00 97 VAL A N 1
ATOM 698 C CA . VAL A 1 97 ? -4.385 -15.752 -12.165 1.00 62.00 97 VAL A CA 1
ATOM 699 C C . VAL A 1 97 ? -4.400 -16.190 -10.692 1.00 62.00 97 VAL A C 1
ATOM 701 O O . VAL A 1 97 ? -4.974 -17.221 -10.367 1.00 62.00 97 VAL A O 1
ATOM 704 N N . GLY A 1 98 ? -3.863 -15.391 -9.767 1.00 58.78 98 GLY A N 1
ATOM 705 C CA . GLY A 1 98 ? -3.980 -15.655 -8.331 1.00 58.78 98 GLY A CA 1
ATOM 706 C C . GLY A 1 98 ? -3.118 -16.818 -7.803 1.00 58.78 98 GLY A C 1
ATOM 707 O O . GLY A 1 98 ? -3.524 -17.970 -7.788 1.00 58.78 98 GLY A O 1
ATOM 708 N N . ARG A 1 99 ? -1.975 -16.450 -7.206 1.00 56.81 99 ARG A N 1
ATOM 709 C CA . ARG A 1 99 ? -1.375 -17.029 -5.977 1.00 56.81 99 ARG A CA 1
ATOM 710 C C . ARG A 1 99 ? -1.058 -18.532 -5.913 1.00 56.81 99 ARG A C 1
ATOM 712 O O . ARG A 1 99 ? -1.631 -19.244 -5.091 1.00 56.81 99 ARG A O 1
ATOM 719 N N . ALA A 1 100 ? 0.019 -18.943 -6.574 1.00 48.72 100 ALA A N 1
ATOM 720 C CA . ALA A 1 100 ? 0.857 -20.028 -6.044 1.00 48.72 100 ALA A CA 1
ATOM 721 C C . ALA A 1 100 ? 2.262 -19.542 -5.633 1.00 48.72 100 ALA A C 1
ATOM 723 O O . ALA A 1 100 ? 2.726 -19.893 -4.552 1.00 48.72 100 ALA A O 1
ATOM 724 N N . ASP A 1 101 ? 2.892 -18.644 -6.404 1.00 48.81 101 ASP A N 1
ATOM 725 C CA . ASP A 1 101 ? 4.365 -18.533 -6.349 1.00 48.81 101 ASP A CA 1
ATOM 726 C C . ASP A 1 101 ? 4.949 -17.178 -5.916 1.00 48.81 101 ASP A C 1
ATOM 728 O O . ASP A 1 101 ? 6.171 -17.022 -5.872 1.00 48.81 101 ASP A O 1
ATOM 732 N N . LEU A 1 102 ? 4.125 -16.186 -5.553 1.00 55.78 102 LEU A N 1
ATOM 733 C CA . LEU A 1 102 ? 4.654 -14.892 -5.100 1.00 55.78 102 LEU A CA 1
ATOM 734 C C . LEU A 1 102 ? 5.338 -15.066 -3.735 1.00 55.78 102 LEU A C 1
ATOM 736 O O . LEU A 1 102 ? 4.675 -15.179 -2.699 1.00 55.78 102 LEU A O 1
ATOM 740 N N . ARG A 1 103 ? 6.675 -15.075 -3.723 1.00 52.06 103 ARG A N 1
ATOM 741 C CA . ARG A 1 103 ? 7.454 -15.143 -2.483 1.00 52.06 103 ARG A CA 1
ATOM 742 C C . ARG A 1 103 ? 7.243 -13.862 -1.670 1.00 52.06 103 ARG A C 1
ATOM 744 O O . ARG A 1 103 ? 7.427 -12.767 -2.202 1.00 52.06 103 ARG A O 1
ATOM 751 N N . PRO A 1 104 ? 6.907 -13.955 -0.372 1.00 50.53 104 PRO A N 1
ATOM 752 C CA . PRO A 1 104 ? 6.876 -12.785 0.488 1.00 50.53 104 PRO A CA 1
ATOM 753 C C . PRO A 1 104 ? 8.273 -12.164 0.540 1.00 50.53 104 PRO A C 1
ATOM 755 O O . PRO A 1 104 ? 9.228 -12.800 0.990 1.00 50.53 104 PRO A O 1
ATOM 758 N N . LEU A 1 105 ? 8.400 -10.911 0.105 1.00 48.69 105 LEU A N 1
ATOM 759 C CA . LEU A 1 105 ? 9.582 -10.119 0.416 1.00 48.69 105 LEU A CA 1
ATOM 760 C C . LEU A 1 105 ? 9.614 -9.943 1.935 1.00 48.69 105 LEU A C 1
ATOM 762 O O . LEU A 1 105 ? 8.727 -9.313 2.516 1.00 48.69 105 LEU A O 1
ATOM 766 N N . ALA A 1 106 ? 10.605 -10.560 2.581 1.00 43.44 106 ALA A N 1
ATOM 767 C CA . ALA A 1 106 ? 10.804 -10.455 4.017 1.00 43.44 106 ALA A CA 1
ATOM 768 C C . ALA A 1 106 ? 10.862 -8.971 4.406 1.00 43.44 106 ALA A C 1
ATOM 770 O O . ALA A 1 106 ? 11.732 -8.225 3.955 1.00 43.44 106 ALA A O 1
ATOM 771 N N . SER A 1 107 ? 9.894 -8.552 5.221 1.00 41.62 107 SER A N 1
ATOM 772 C CA . SER A 1 107 ? 9.806 -7.212 5.788 1.00 41.62 107 SER A CA 1
ATOM 773 C C . SER A 1 107 ? 11.099 -6.902 6.541 1.00 41.62 107 SER A C 1
ATOM 775 O O . SER A 1 107 ? 11.278 -7.370 7.664 1.00 41.62 107 SER A O 1
ATOM 777 N N . ARG A 1 108 ? 11.995 -6.102 5.955 1.00 37.03 108 ARG A N 1
ATOM 778 C CA . ARG A 1 108 ? 13.012 -5.412 6.750 1.00 37.03 108 ARG A CA 1
ATOM 779 C C . ARG A 1 108 ? 12.290 -4.324 7.540 1.00 37.03 108 ARG A C 1
ATOM 781 O O . ARG A 1 108 ? 11.662 -3.446 6.944 1.00 37.03 108 ARG A O 1
ATOM 788 N N . ALA A 1 109 ? 12.275 -4.541 8.854 1.00 34.34 109 ALA A N 1
ATOM 789 C CA . ALA A 1 109 ? 11.741 -3.653 9.878 1.00 34.34 109 ALA A CA 1
ATOM 790 C C . ALA A 1 109 ? 12.366 -2.257 9.791 1.00 34.34 109 ALA A C 1
ATOM 792 O O . ALA A 1 109 ? 13.559 -2.175 9.413 1.00 34.34 109 ALA A O 1
#

Sequence (109 aa):
MERSWPLTGRDEELRRVVSAIRHGAAGIVVAGPAGVGKTRLVREALAVPSGRGASVVWAHGSTAARPFPLGAFAGLLDVPTGDAAQTIARALDQLVVGRADLRPLASRA